Protein AF-A0A356FTJ2-F1 (afdb_monomer_lite)

Foldseek 3Di:
DVQQVVCVVVVHPFGFDADPVRHTDATPPGWDWDADPN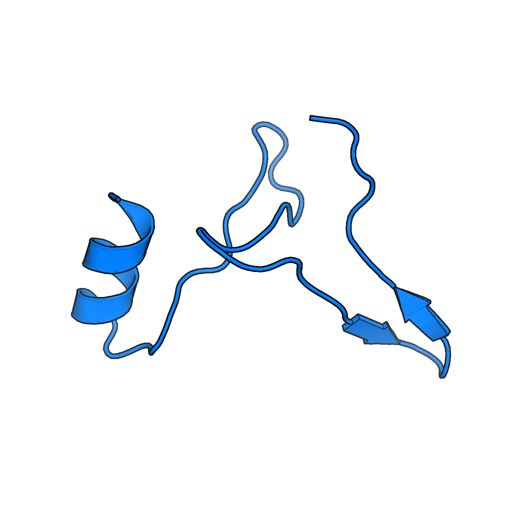DIDTDDPDD

Sequence (47 aa):
MLAKIEANHAGADDAVMLDLNGFVAETNATNIFMIKDEVVLTPFAKA

Radius of gyration: 11.97 Å; chains: 1; bounding box: 32×18×26 Å

pLDDT: mean 85.73, std 9.8, range [49.78, 96.75]

Structure (mmCIF, N/CA/C/O backbone):
data_AF-A0A356FTJ2-F1
#
_entry.id   AF-A0A356FTJ2-F1
#
loop_
_atom_site.group_PDB
_atom_site.id
_atom_site.type_symbol
_atom_site.label_atom_id
_atom_site.label_alt_id
_atom_site.label_comp_id
_atom_site.label_asym_id
_atom_site.label_entity_id
_atom_site.label_seq_id
_atom_site.pdbx_PDB_ins_code
_atom_site.Cartn_x
_atom_site.Cartn_y
_atom_site.Cartn_z
_atom_site.occupancy
_atom_site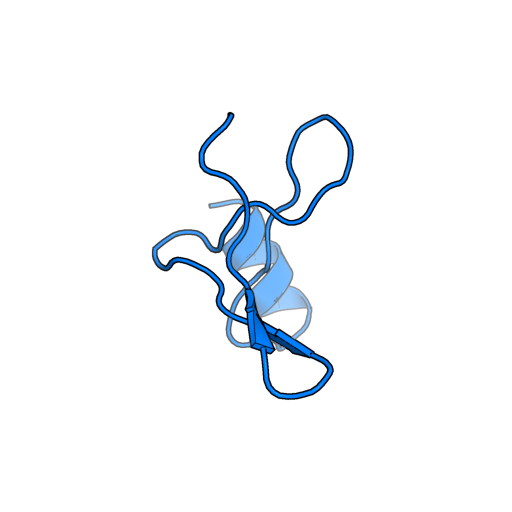.B_iso_or_equiv
_atom_site.auth_seq_id
_atom_site.auth_comp_id
_atom_site.auth_asym_id
_atom_site.auth_atom_id
_atom_site.pdbx_PDB_model_num
ATOM 1 N N . MET A 1 1 ? 15.403 4.004 -7.525 1.00 64.25 1 MET A N 1
ATOM 2 C CA . MET A 1 1 ? 14.142 3.432 -7.016 1.00 64.25 1 MET A CA 1
ATOM 3 C C . MET A 1 1 ? 14.180 1.920 -7.120 1.00 64.25 1 MET A C 1
ATOM 5 O O . MET A 1 1 ? 14.009 1.409 -8.219 1.00 64.25 1 MET A O 1
ATOM 9 N N . LEU A 1 2 ? 14.385 1.207 -6.015 1.00 81.00 2 LEU A N 1
ATOM 10 C CA . LEU A 1 2 ? 14.266 -0.255 -6.025 1.00 81.00 2 LEU A CA 1
ATOM 11 C C . LEU A 1 2 ? 12.826 -0.679 -6.366 1.00 81.00 2 LEU A C 1
ATOM 13 O O . LEU A 1 2 ? 12.614 -1.476 -7.266 1.00 81.00 2 LEU A O 1
ATOM 17 N N . ALA A 1 3 ? 11.839 -0.015 -5.760 1.00 82.31 3 ALA A N 1
ATOM 18 C CA . ALA A 1 3 ? 10.421 -0.306 -5.960 1.00 82.31 3 ALA A CA 1
ATOM 19 C C . ALA A 1 3 ? 9.959 -0.247 -7.438 1.00 82.31 3 ALA A C 1
ATOM 21 O O . ALA A 1 3 ? 9.213 -1.113 -7.875 1.00 82.31 3 ALA A O 1
ATOM 22 N N . LYS A 1 4 ? 10.448 0.710 -8.249 1.00 83.12 4 LYS A N 1
ATOM 23 C CA . LYS A 1 4 ? 10.087 0.813 -9.682 1.00 83.12 4 LYS A CA 1
ATOM 24 C C . LYS A 1 4 ? 10.724 -0.287 -10.521 1.00 83.12 4 LYS A C 1
ATOM 26 O O . LYS A 1 4 ? 10.130 -0.729 -11.494 1.00 83.12 4 LYS A O 1
ATOM 31 N N . ILE A 1 5 ? 11.937 -0.706 -10.163 1.00 87.19 5 ILE A N 1
ATOM 32 C CA . ILE A 1 5 ? 12.626 -1.803 -10.850 1.00 87.19 5 ILE A CA 1
ATOM 33 C C . ILE A 1 5 ? 11.849 -3.102 -10.624 1.00 87.19 5 ILE A C 1
ATOM 35 O O . ILE A 1 5 ? 11.565 -3.804 -11.591 1.00 87.19 5 ILE A O 1
ATOM 39 N N . GLU A 1 6 ? 11.438 -3.362 -9.382 1.00 89.75 6 GLU A N 1
ATOM 40 C CA . GLU A 1 6 ? 10.606 -4.519 -9.037 1.00 89.75 6 GLU A CA 1
ATOM 41 C C . GLU A 1 6 ? 9.227 -4.461 -9.711 1.00 89.75 6 GLU A C 1
ATOM 43 O O . GLU A 1 6 ? 8.786 -5.456 -10.281 1.00 89.75 6 GLU A O 1
ATOM 48 N N . ALA A 1 7 ? 8.575 -3.290 -9.740 1.00 89.75 7 ALA A N 1
ATOM 49 C CA . ALA A 1 7 ? 7.310 -3.107 -10.460 1.00 89.75 7 ALA A CA 1
ATOM 50 C C . ALA A 1 7 ? 7.451 -3.435 -11.954 1.00 89.75 7 ALA A C 1
ATOM 52 O O . ALA A 1 7 ? 6.693 -4.245 -12.486 1.00 89.75 7 ALA A O 1
ATOM 53 N N . ASN A 1 8 ? 8.477 -2.879 -12.609 1.00 91.19 8 ASN A N 1
ATOM 54 C CA . ASN A 1 8 ? 8.756 -3.146 -14.018 1.00 91.19 8 ASN A CA 1
ATOM 55 C C . ASN A 1 8 ? 9.035 -4.639 -14.267 1.00 91.19 8 ASN A C 1
ATOM 57 O O . ASN A 1 8 ? 8.580 -5.186 -15.269 1.00 91.19 8 ASN A O 1
ATOM 61 N N . HIS A 1 9 ? 9.770 -5.304 -13.368 1.00 93.69 9 HIS A N 1
ATOM 62 C CA . HIS A 1 9 ? 10.053 -6.737 -13.473 1.00 93.69 9 HIS A CA 1
ATOM 63 C C . HIS A 1 9 ? 8.787 -7.592 -13.319 1.00 93.69 9 HIS A C 1
ATOM 65 O O . HIS A 1 9 ? 8.621 -8.579 -14.032 1.00 93.69 9 HIS A O 1
ATOM 71 N N . ALA A 1 10 ? 7.867 -7.184 -12.442 1.00 91.38 10 ALA A N 1
ATOM 72 C CA . ALA A 1 10 ? 6.568 -7.825 -12.251 1.00 91.38 10 ALA A CA 1
ATOM 73 C C . ALA A 1 10 ? 5.546 -7.504 -13.364 1.00 91.38 10 ALA A C 1
ATOM 75 O O . ALA A 1 10 ? 4.433 -8.026 -13.332 1.00 91.38 10 ALA A O 1
ATOM 76 N N . GLY A 1 11 ? 5.898 -6.651 -14.336 1.00 92.56 11 GLY A N 1
ATOM 77 C CA . GLY A 1 11 ? 4.976 -6.180 -15.374 1.00 92.56 11 GLY A CA 1
ATOM 78 C C . GLY A 1 11 ? 3.875 -5.257 -14.842 1.00 92.56 11 GLY A C 1
ATOM 79 O O . GLY A 1 11 ? 2.818 -5.155 -15.460 1.00 92.56 11 GLY A O 1
ATOM 80 N N . ALA A 1 12 ? 4.105 -4.620 -13.692 1.00 91.38 12 ALA A N 1
ATOM 81 C CA . ALA A 1 12 ? 3.197 -3.669 -13.066 1.00 91.38 12 ALA A CA 1
ATOM 82 C C . ALA A 1 12 ? 3.601 -2.223 -13.383 1.00 91.38 12 ALA A C 1
ATOM 84 O O . ALA A 1 12 ? 4.778 -1.909 -13.571 1.00 91.38 12 ALA A O 1
ATOM 85 N N . ASP A 1 13 ? 2.620 -1.323 -13.382 1.00 87.12 13 ASP A N 1
ATOM 86 C CA . ASP A 1 13 ? 2.852 0.089 -13.686 1.00 87.12 13 ASP A CA 1
ATOM 87 C C . ASP A 1 13 ? 3.588 0.831 -12.565 1.00 87.12 13 ASP A C 1
ATOM 89 O O . ASP A 1 13 ? 4.388 1.723 -12.846 1.00 87.12 13 ASP A O 1
ATOM 93 N N . ASP A 1 14 ? 3.356 0.481 -11.297 1.00 88.06 14 ASP A N 1
ATOM 94 C CA . ASP A 1 14 ? 4.052 1.064 -10.145 1.00 88.06 14 ASP A CA 1
ATOM 95 C C . ASP A 1 14 ? 4.048 0.120 -8.931 1.00 88.06 14 ASP A C 1
ATOM 97 O O . ASP A 1 14 ? 3.386 -0.920 -8.936 1.00 88.06 14 ASP A O 1
ATOM 101 N N . ALA A 1 15 ? 4.791 0.486 -7.886 1.00 88.88 15 ALA A N 1
ATOM 102 C CA . ALA A 1 15 ? 4.873 -0.256 -6.634 1.00 88.88 15 ALA A CA 1
ATOM 103 C C . ALA A 1 15 ? 4.264 0.520 -5.459 1.00 88.88 15 ALA A C 1
ATOM 105 O O . ALA A 1 15 ? 4.578 1.689 -5.223 1.00 88.88 15 ALA A O 1
ATOM 106 N N . VAL A 1 16 ? 3.459 -0.186 -4.663 1.00 88.56 16 VAL A N 1
ATOM 107 C CA . VAL A 1 16 ? 3.054 0.244 -3.321 1.00 88.56 16 VAL A CA 1
ATOM 108 C C . VAL A 1 16 ? 4.177 -0.096 -2.346 1.00 88.56 16 VAL A C 1
ATOM 110 O O . VAL A 1 16 ? 4.606 -1.247 -2.268 1.00 88.56 16 VAL A O 1
ATOM 113 N N . MET A 1 17 ? 4.656 0.897 -1.603 1.00 89.44 17 MET A N 1
ATOM 114 C CA . MET A 1 17 ? 5.695 0.723 -0.592 1.00 89.44 17 MET A CA 1
ATOM 115 C C . MET A 1 17 ? 5.070 0.496 0.784 1.00 89.44 17 MET A C 1
ATOM 117 O O . MET A 1 17 ? 4.002 1.027 1.105 1.00 89.44 17 MET A O 1
ATOM 121 N N . LEU A 1 18 ? 5.769 -0.288 1.601 1.00 88.19 18 LEU A N 1
ATOM 122 C CA . LEU A 1 18 ? 5.430 -0.513 2.999 1.00 88.19 18 LEU A CA 1
ATOM 123 C C . LEU A 1 18 ? 6.386 0.267 3.906 1.00 88.19 18 LEU A C 1
ATOM 125 O O . LEU A 1 18 ? 7.550 0.470 3.551 1.00 88.19 18 LEU A O 1
ATOM 129 N N . ASP A 1 19 ? 5.897 0.682 5.072 1.00 86.56 19 ASP A N 1
ATOM 130 C CA . ASP A 1 19 ? 6.740 1.194 6.151 1.00 86.56 19 ASP A CA 1
ATOM 131 C C . ASP A 1 19 ? 7.540 0.057 6.825 1.00 86.56 19 ASP A C 1
ATOM 133 O O . ASP A 1 19 ? 7.396 -1.126 6.503 1.00 86.56 19 ASP A O 1
ATOM 137 N N . LEU A 1 20 ? 8.388 0.406 7.798 1.00 86.88 20 LEU A N 1
ATOM 138 C CA . LEU A 1 20 ? 9.212 -0.568 8.529 1.00 86.88 20 LEU A CA 1
ATOM 139 C C . LEU A 1 20 ? 8.397 -1.567 9.369 1.00 86.88 20 LEU A C 1
ATOM 141 O O . LEU A 1 20 ? 8.931 -2.600 9.770 1.00 86.88 20 LEU A O 1
ATOM 145 N N . ASN A 1 21 ? 7.124 -1.272 9.635 1.00 88.19 21 ASN A N 1
ATOM 146 C CA . ASN A 1 21 ? 6.214 -2.125 10.394 1.00 88.19 21 ASN A CA 1
ATOM 147 C C . ASN A 1 21 ? 5.333 -2.996 9.477 1.00 88.19 21 ASN A C 1
ATOM 149 O O . ASN A 1 21 ? 4.542 -3.799 9.974 1.00 88.19 21 ASN A O 1
ATOM 153 N N . GLY A 1 22 ? 5.465 -2.856 8.153 1.00 86.38 22 GLY A N 1
ATOM 154 C CA . GLY A 1 22 ? 4.678 -3.581 7.158 1.00 86.38 22 GLY A CA 1
ATOM 155 C C . GLY A 1 22 ? 3.316 -2.954 6.835 1.00 86.38 22 GLY A C 1
ATOM 156 O O . GLY A 1 22 ? 2.490 -3.617 6.205 1.00 86.38 22 GLY A O 1
ATOM 157 N N . PHE A 1 23 ? 3.052 -1.709 7.239 1.00 87.56 23 PHE A N 1
ATOM 158 C CA . PHE A 1 23 ? 1.843 -0.972 6.855 1.00 87.56 23 PHE A CA 1
ATOM 159 C C . PHE A 1 23 ? 2.007 -0.294 5.492 1.00 87.56 23 PHE A C 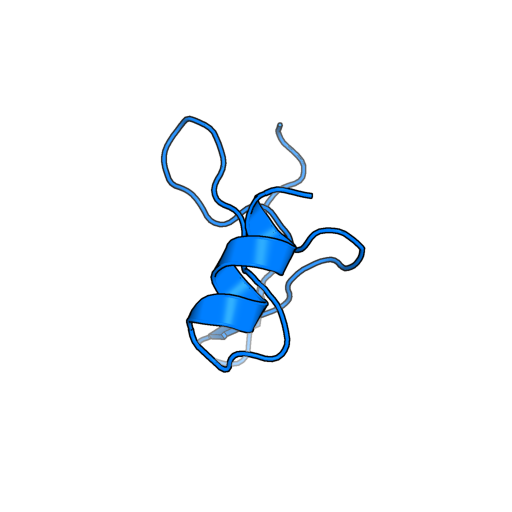1
ATOM 161 O O . PHE A 1 23 ? 3.113 0.049 5.085 1.00 87.56 23 PHE A O 1
ATOM 168 N N . VAL A 1 24 ? 0.894 -0.070 4.784 1.00 87.44 24 VAL A N 1
ATOM 169 C CA . VAL A 1 24 ? 0.883 0.694 3.524 1.00 87.44 24 VAL A CA 1
ATOM 170 C C . VAL A 1 24 ? 1.355 2.116 3.801 1.00 87.44 24 VAL A C 1
ATOM 172 O O . VAL A 1 24 ? 0.743 2.796 4.621 1.00 87.44 24 VAL A O 1
ATOM 175 N N . ALA A 1 25 ? 2.400 2.562 3.106 1.00 84.69 25 ALA A N 1
ATOM 176 C CA . ALA A 1 25 ? 2.920 3.920 3.219 1.00 84.69 25 ALA A CA 1
ATOM 177 C C . ALA A 1 25 ? 2.455 4.781 2.036 1.00 84.69 25 ALA A C 1
ATOM 179 O O . ALA A 1 25 ? 1.524 5.572 2.156 1.00 84.69 25 ALA A O 1
ATOM 180 N N . GLU A 1 26 ? 3.077 4.603 0.874 1.00 81.62 26 GLU A N 1
ATOM 181 C CA . GLU A 1 26 ? 2.835 5.406 -0.326 1.00 81.62 26 GLU A CA 1
ATOM 182 C C . GLU A 1 26 ? 3.435 4.726 -1.563 1.00 81.62 26 GLU A C 1
ATOM 184 O O . GLU A 1 26 ? 4.014 3.641 -1.482 1.00 81.62 26 GLU A O 1
ATOM 189 N N . THR A 1 27 ? 3.299 5.359 -2.724 1.00 82.44 27 THR A N 1
ATOM 190 C CA . THR A 1 27 ? 4.126 5.037 -3.895 1.00 82.44 27 THR A CA 1
ATOM 191 C C . THR A 1 27 ? 5.285 6.023 -3.965 1.00 82.44 27 THR A C 1
ATOM 193 O O . THR A 1 27 ? 5.399 6.943 -3.163 1.00 82.44 27 THR A O 1
ATOM 196 N N . ASN A 1 28 ? 6.169 5.872 -4.939 1.00 75.88 28 ASN A N 1
ATOM 197 C CA . ASN A 1 28 ? 7.354 6.717 -4.994 1.00 75.88 28 ASN A CA 1
ATOM 198 C C . ASN A 1 28 ? 7.123 8.202 -5.241 1.00 75.88 28 ASN A C 1
ATOM 200 O O . ASN A 1 28 ? 7.952 9.013 -4.837 1.00 75.88 28 ASN A O 1
ATOM 204 N N . ALA A 1 29 ? 6.054 8.529 -5.956 1.00 77.81 29 ALA A N 1
ATOM 205 C CA . ALA A 1 29 ? 5.765 9.894 -6.369 1.00 77.81 29 ALA A CA 1
ATOM 206 C C . ALA A 1 29 ? 4.322 10.309 -6.056 1.00 77.81 29 ALA A C 1
ATOM 208 O O . ALA A 1 29 ? 3.940 11.436 -6.365 1.00 77.81 29 ALA A O 1
ATOM 209 N N . THR A 1 30 ? 3.507 9.413 -5.484 1.00 81.75 30 THR A N 1
ATOM 210 C CA . THR A 1 30 ? 2.085 9.668 -5.227 1.00 81.75 30 THR A CA 1
ATOM 211 C C . THR A 1 30 ? 1.599 9.042 -3.919 1.00 81.75 30 THR A C 1
ATOM 213 O O . THR A 1 30 ? 2.002 7.936 -3.543 1.00 81.75 30 THR A O 1
ATOM 216 N N . ASN A 1 31 ? 0.680 9.740 -3.252 1.00 86.50 31 ASN A N 1
ATOM 217 C CA . ASN A 1 31 ? -0.041 9.235 -2.087 1.00 86.50 31 ASN A CA 1
ATOM 218 C C . ASN A 1 31 ? -1.074 8.179 -2.500 1.00 86.50 31 ASN A C 1
ATOM 220 O O . ASN A 1 31 ? -1.632 8.226 -3.597 1.00 86.50 31 ASN A O 1
ATOM 224 N N . ILE A 1 32 ? -1.381 7.264 -1.581 1.00 89.94 32 ILE A N 1
ATOM 225 C CA . ILE A 1 32 ? -2.375 6.209 -1.789 1.00 89.94 32 ILE A CA 1
ATOM 226 C C . ILE A 1 32 ? -3.679 6.580 -1.087 1.00 89.94 32 ILE A C 1
ATOM 228 O O . ILE A 1 32 ? -3.685 6.895 0.100 1.00 89.94 32 ILE A O 1
ATOM 232 N N . PHE A 1 33 ? -4.791 6.461 -1.810 1.00 92.06 33 PHE A N 1
ATOM 233 C CA . PHE A 1 33 ? -6.139 6.582 -1.263 1.00 92.06 33 PHE A CA 1
ATOM 234 C C . PHE A 1 33 ? -6.905 5.279 -1.493 1.00 92.06 33 PHE A C 1
ATOM 236 O O . PHE A 1 33 ? -6.783 4.653 -2.545 1.00 92.06 33 PHE A O 1
ATOM 243 N N . MET A 1 34 ? -7.698 4.869 -0.510 1.00 92.56 34 MET A N 1
ATOM 244 C CA . MET A 1 34 ? -8.509 3.653 -0.544 1.00 92.56 34 MET A CA 1
ATOM 245 C C . MET A 1 34 ? -9.949 3.980 -0.158 1.00 92.56 34 MET A C 1
ATOM 247 O O . MET A 1 34 ? -10.182 4.841 0.686 1.00 92.56 34 MET A O 1
ATOM 251 N N . ILE A 1 35 ? -10.916 3.277 -0.746 1.00 95.38 35 ILE A N 1
ATOM 252 C CA . ILE A 1 35 ? -12.325 3.361 -0.350 1.00 95.38 35 ILE A CA 1
ATOM 253 C C . ILE A 1 35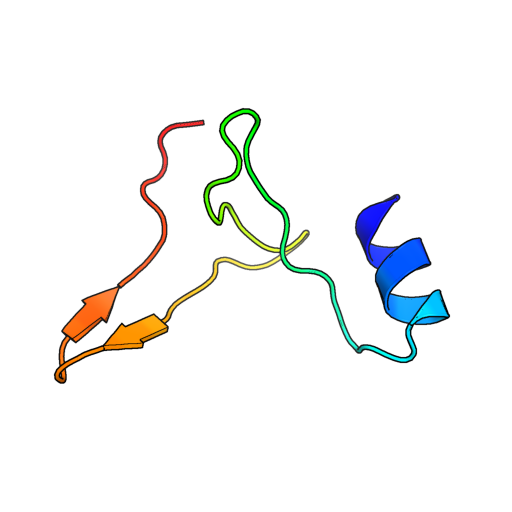 ? -12.698 2.057 0.342 1.00 95.38 35 ILE A C 1
ATOM 255 O O . ILE A 1 35 ? -12.508 0.978 -0.223 1.00 95.38 35 ILE A O 1
ATOM 259 N N . LYS A 1 36 ? -13.237 2.155 1.555 1.00 93.56 36 LYS A N 1
ATOM 260 C CA . LYS A 1 36 ? -13.771 1.013 2.298 1.00 93.56 36 LYS A CA 1
ATOM 261 C C . LYS A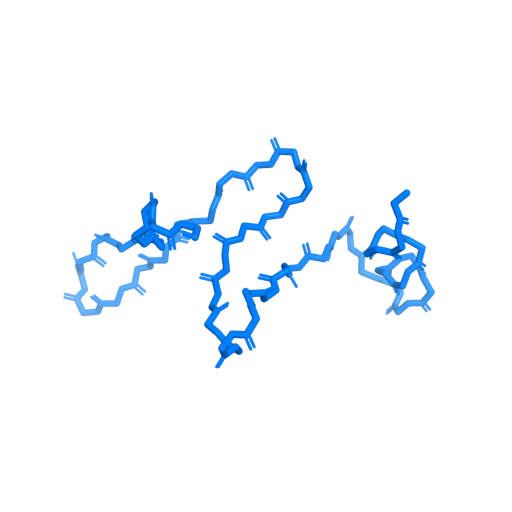 1 36 ? -15.025 1.439 3.044 1.00 93.56 36 LYS A C 1
ATOM 263 O O . LYS A 1 36 ? -14.990 2.445 3.741 1.00 93.56 36 LYS A O 1
ATOM 268 N N . ASP A 1 37 ? -16.105 0.674 2.896 1.00 96.75 37 ASP A N 1
ATOM 269 C CA . ASP A 1 37 ? -17.392 0.943 3.554 1.00 96.75 37 ASP A CA 1
ATOM 270 C C . ASP A 1 37 ? -17.869 2.392 3.325 1.00 96.75 37 ASP A C 1
ATOM 272 O O . ASP A 1 37 ? -18.259 3.090 4.253 1.00 96.75 37 ASP A O 1
ATOM 276 N N . GLU A 1 38 ? -17.759 2.858 2.074 1.00 96.00 38 GLU A N 1
ATOM 277 C CA . GLU A 1 38 ? -18.081 4.232 1.638 1.00 96.00 38 GLU A CA 1
ATOM 278 C C . GLU A 1 38 ? -17.234 5.347 2.289 1.00 96.00 38 GLU A C 1
ATOM 280 O O . GLU A 1 38 ? -17.496 6.533 2.088 1.00 96.00 38 GLU A O 1
ATOM 285 N N . VAL A 1 39 ? -16.163 4.995 3.006 1.00 95.81 39 VAL A N 1
ATOM 286 C CA . VAL A 1 39 ? -15.223 5.935 3.629 1.00 95.81 39 VAL A CA 1
ATOM 287 C C . VAL A 1 39 ? -13.920 6.004 2.835 1.00 95.81 39 VAL A C 1
ATOM 289 O O . VAL A 1 39 ? -13.343 4.980 2.461 1.00 95.81 39 VAL A O 1
ATOM 292 N N . VAL A 1 40 ? -13.428 7.226 2.608 1.00 95.19 40 VAL A N 1
ATOM 293 C CA . VAL A 1 40 ? -12.109 7.481 2.012 1.00 95.19 40 VAL A CA 1
ATOM 294 C C . VAL A 1 40 ? -11.032 7.409 3.093 1.00 95.19 40 VAL A C 1
ATOM 296 O O . VAL A 1 40 ? -11.097 8.106 4.105 1.00 95.19 40 VAL A O 1
ATOM 299 N N . LEU A 1 41 ? -10.023 6.579 2.854 1.00 92.06 41 LEU A N 1
ATOM 300 C CA . LEU A 1 41 ? -8.882 6.332 3.726 1.00 92.06 41 LEU A CA 1
ATOM 301 C C . LEU A 1 41 ? -7.589 6.715 3.000 1.00 92.06 41 LEU A C 1
ATOM 303 O O . LE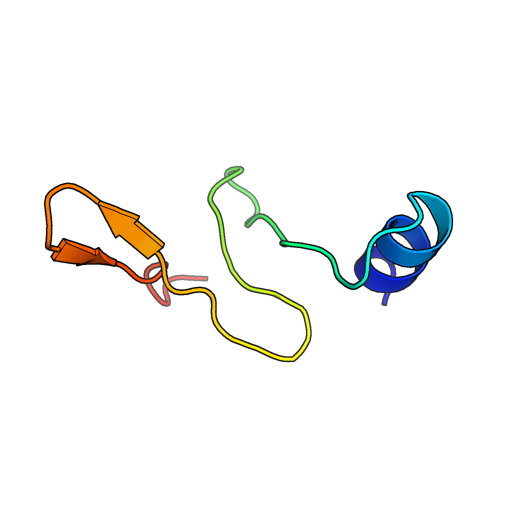U A 1 41 ? -7.450 6.493 1.800 1.00 92.06 41 LEU A O 1
ATOM 307 N N . THR A 1 42 ? -6.618 7.232 3.742 1.00 92.56 42 THR A N 1
ATOM 308 C CA . THR A 1 42 ? -5.228 7.415 3.301 1.00 92.56 42 THR A CA 1
ATOM 309 C C . THR A 1 42 ? -4.319 6.951 4.438 1.00 92.56 42 THR A C 1
ATOM 311 O O . THR A 1 42 ? -4.699 7.127 5.602 1.00 92.56 42 THR A O 1
ATOM 314 N N . PRO A 1 43 ? -3.146 6.357 4.157 1.00 87.44 43 PRO A N 1
ATOM 315 C CA . PRO A 1 43 ? -2.155 6.070 5.184 1.00 87.44 43 PRO A CA 1
ATOM 316 C C . PRO A 1 43 ? -1.862 7.294 6.056 1.00 87.44 43 PRO A C 1
ATOM 318 O O . PRO A 1 43 ? -1.790 8.423 5.561 1.00 87.44 43 PRO A O 1
ATOM 321 N N . PHE A 1 44 ? -1.726 7.077 7.366 1.00 79.69 44 PHE A N 1
ATOM 322 C CA . PHE A 1 44 ? -1.362 8.148 8.289 1.00 79.69 44 PHE A CA 1
ATOM 323 C C . PHE A 1 44 ? 0.076 8.589 8.012 1.00 79.69 44 PHE A C 1
ATOM 325 O O . PHE A 1 44 ? 0.970 7.757 7.914 1.00 79.69 44 PHE A O 1
ATOM 332 N N . ALA A 1 45 ? 0.312 9.901 7.959 1.00 63.12 45 ALA A N 1
ATOM 333 C CA . ALA A 1 45 ? 1.629 10.500 7.728 1.00 63.12 45 ALA A CA 1
ATOM 334 C C . ALA A 1 45 ? 2.569 10.389 8.948 1.00 63.12 45 ALA A C 1
ATOM 336 O O . ALA A 1 45 ? 3.231 11.358 9.325 1.00 63.12 45 ALA A O 1
ATOM 337 N N . LYS A 1 46 ? 2.591 9.239 9.625 1.00 55.75 46 LYS A N 1
ATOM 338 C CA . LYS A 1 46 ? 3.577 8.950 10.661 1.00 55.75 46 LYS A CA 1
ATOM 339 C C . LYS A 1 46 ? 4.574 7.955 10.076 1.00 55.75 46 LYS A C 1
ATOM 341 O O . LYS A 1 46 ? 4.342 6.754 10.124 1.00 55.75 46 LYS A O 1
ATOM 346 N N . ALA A 1 47 ? 5.616 8.516 9.468 1.00 49.78 47 ALA A N 1
ATOM 347 C CA . ALA A 1 47 ? 6.848 7.807 9.145 1.00 49.78 47 ALA A CA 1
ATOM 348 C C . ALA A 1 47 ? 7.586 7.389 10.427 1.00 49.78 47 ALA A C 1
ATOM 350 O O . ALA A 1 47 ? 7.458 8.120 11.444 1.00 49.78 47 ALA A O 1
#

Secondary structure (DSSP, 8-state):
-HHHHHHHHTT-S----B-TTS-B---SSS---EEETTEEE---S--